Protein AF-A0A7K4CK95-F1 (afdb_monomer)

Nearest PDB structures (foldseek):
  6th8-assembly1_A  TM=8.033E-01  e=2.377E-01  Thermus thermophilus
  1b6s-assembly1_A  TM=8.227E-01  e=2.582E-01  Escherichia coli
  1zes-assembly2_B  TM=8.319E-01  e=1.057E+00  Escherichia coli
  3nnk-assembly3_L  TM=8.832E-01  e=1.248E+00  Klebsiella pneumoniae subsp. pneumoniae MGH 78578
  1z0s-assembly1_B  TM=6.321E-01  e=3.311E-01  Archaeoglobus fulgidus

Secondary structure (DSSP, 8-state):
--EEEE---SHHHHHHHHHHHHTT-EEEE-

Foldseek 3Di:
DAEEEFEDPPPVSVVVCVVCVVVVYHYDYD

Solvent-accessible surface area (backbone atoms only — not comparable to full-atom values): 1836 Å² total; per-residue (Å²): 134,58,76,47,79,41,83,43,84,47,74,68,39,49,53,51,47,49,57,41,42,76,72,66,29,50,69,48,80,83

Radius of gyration: 8.33 Å; Cα contacts (8 Å, |Δi|>4): 42; chains: 1; bounding box: 24×10×18 Å

Sequence (30 aa):
MAEAIIVGAGPAGLFAALELSLSGIQVLVI

pLD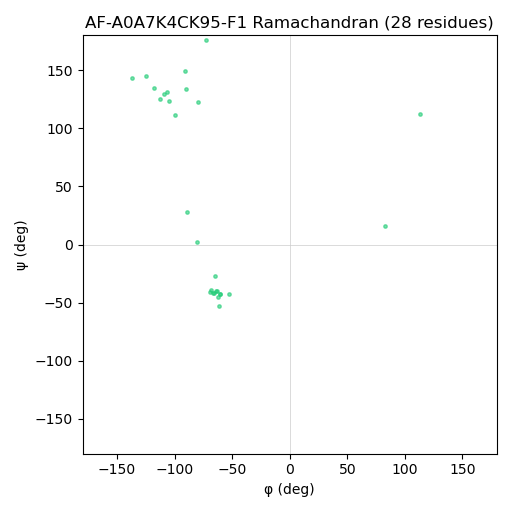DT: mean 97.25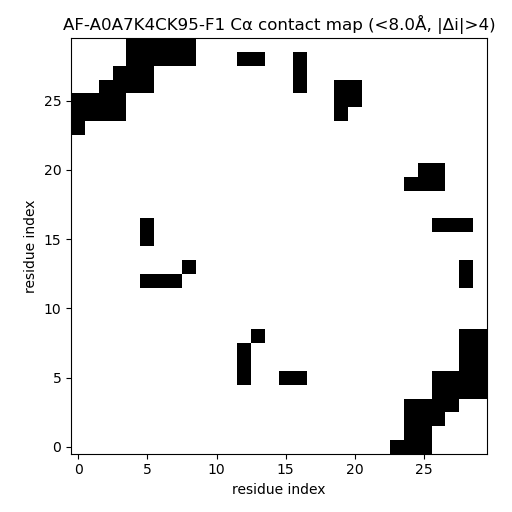, std 4.19, range [75.69, 98.69]

Structure (mmCIF, N/CA/C/O backbone):
data_AF-A0A7K4CK95-F1
#
_entry.id   AF-A0A7K4CK95-F1
#
loop_
_atom_site.group_PDB
_atom_site.id
_atom_site.type_symbol
_atom_site.label_atom_id
_atom_site.label_alt_id
_atom_site.label_comp_id
_atom_site.label_asym_id
_atom_site.label_entity_id
_atom_site.label_seq_id
_atom_site.pdbx_PDB_ins_code
_atom_site.Cartn_x
_atom_site.Cartn_y
_atom_site.Cartn_z
_atom_site.occupancy
_atom_site.B_iso_or_equiv
_atom_site.auth_seq_id
_atom_site.auth_comp_id
_atom_site.auth_asym_id
_atom_site.auth_atom_id
_atom_site.pdbx_PDB_model_num
ATOM 1 N N . MET A 1 1 ? -17.197 3.484 4.915 1.00 75.69 1 MET A N 1
ATOM 2 C CA . MET A 1 1 ? -15.757 3.158 4.834 1.00 75.69 1 MET A CA 1
ATOM 3 C C . MET A 1 1 ? -15.287 3.593 3.457 1.00 75.69 1 MET A C 1
ATOM 5 O O . MET A 1 1 ? -16.065 3.424 2.528 1.00 75.69 1 MET A O 1
ATOM 9 N N . ALA A 1 2 ? -14.124 4.235 3.337 1.00 91.75 2 ALA A N 1
ATOM 10 C CA . ALA A 1 2 ? -13.582 4.656 2.042 1.00 91.75 2 ALA A CA 1
ATOM 11 C C . ALA A 1 2 ? -12.679 3.555 1.464 1.00 91.75 2 ALA A C 1
ATOM 13 O O . ALA A 1 2 ? -12.042 2.825 2.225 1.00 91.75 2 ALA A O 1
ATOM 14 N N . GLU A 1 3 ? -12.627 3.460 0.136 1.00 97.94 3 GLU A N 1
ATOM 15 C CA . GLU A 1 3 ? -11.853 2.456 -0.599 1.00 97.94 3 GLU A CA 1
ATOM 16 C C . GLU A 1 3 ? -10.910 3.137 -1.599 1.00 97.94 3 GLU A C 1
ATOM 18 O O . GLU A 1 3 ? -11.254 4.173 -2.175 1.00 97.94 3 GLU A O 1
ATOM 23 N N . ALA A 1 4 ? -9.724 2.562 -1.807 1.00 98.06 4 ALA A N 1
ATOM 24 C CA . ALA A 1 4 ? -8.729 3.062 -2.752 1.00 98.06 4 ALA A CA 1
ATOM 25 C C . ALA A 1 4 ? -8.092 1.925 -3.564 1.00 98.06 4 ALA A C 1
ATOM 27 O O . ALA A 1 4 ? -7.823 0.843 -3.042 1.00 98.06 4 ALA A O 1
ATOM 28 N N . ILE A 1 5 ? -7.804 2.194 -4.839 1.00 98.31 5 ILE A N 1
ATOM 29 C CA . ILE A 1 5 ? -7.015 1.306 -5.699 1.00 98.31 5 ILE A CA 1
ATOM 30 C C . ILE A 1 5 ? -5.701 2.008 -6.020 1.00 98.31 5 ILE A C 1
ATOM 32 O O . ILE A 1 5 ? -5.704 3.128 -6.534 1.00 98.31 5 ILE A O 1
ATOM 36 N N . ILE A 1 6 ? -4.584 1.345 -5.734 1.00 98.06 6 ILE A N 1
ATOM 37 C CA . ILE A 1 6 ? -3.251 1.797 -6.125 1.00 98.06 6 ILE A CA 1
ATOM 38 C C . ILE A 1 6 ? -2.780 0.947 -7.294 1.00 98.06 6 ILE A C 1
ATOM 40 O O . ILE A 1 6 ? -2.717 -0.274 -7.187 1.00 98.06 6 ILE A O 1
ATOM 44 N N . VAL A 1 7 ? -2.432 1.608 -8.396 1.00 98.06 7 VAL A N 1
ATOM 45 C CA . VAL A 1 7 ? -1.852 0.961 -9.574 1.00 98.06 7 VAL A CA 1
ATOM 46 C C . VAL A 1 7 ? -0.338 1.162 -9.541 1.00 98.06 7 VAL A C 1
ATOM 48 O O . VAL A 1 7 ? 0.148 2.284 -9.692 1.00 98.06 7 VAL A O 1
ATOM 51 N N . GLY A 1 8 ? 0.396 0.072 -9.327 1.00 97.50 8 GLY A N 1
ATOM 52 C CA . GLY A 1 8 ? 1.850 0.018 -9.214 1.00 97.50 8 GLY A CA 1
ATOM 53 C C . GLY A 1 8 ? 2.336 -0.361 -7.812 1.00 97.50 8 GLY A C 1
ATOM 54 O O . GLY A 1 8 ? 2.274 0.436 -6.881 1.00 97.50 8 GLY A O 1
ATOM 55 N N . ALA A 1 9 ? 2.939 -1.546 -7.682 1.00 97.25 9 ALA A N 1
ATOM 56 C CA . ALA A 1 9 ? 3.510 -2.072 -6.433 1.00 97.25 9 ALA A CA 1
ATOM 57 C C . ALA A 1 9 ? 4.991 -1.689 -6.202 1.00 97.25 9 ALA A C 1
ATOM 59 O O . ALA A 1 9 ? 5.751 -2.416 -5.563 1.00 97.25 9 ALA A O 1
ATOM 60 N N . GLY A 1 10 ? 5.427 -0.550 -6.748 1.00 98.31 10 GLY A N 1
ATOM 61 C CA . GLY A 1 10 ? 6.746 0.011 -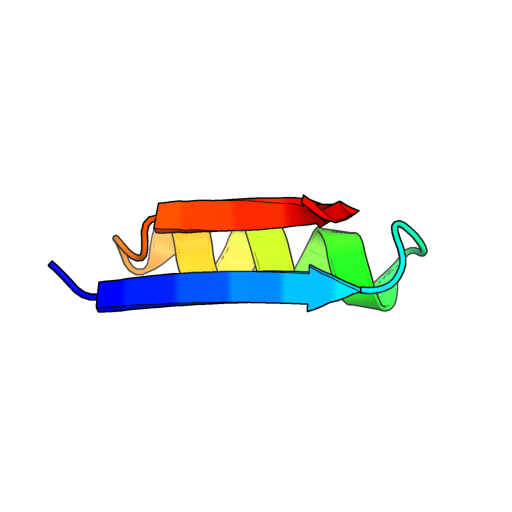6.448 1.00 98.31 10 GLY A CA 1
ATOM 62 C C . GLY A 1 10 ? 6.812 0.607 -5.033 1.00 98.31 10 GLY A C 1
ATOM 63 O O . GLY A 1 10 ? 5.783 0.711 -4.362 1.00 98.31 10 GLY A O 1
ATOM 64 N N . PRO A 1 11 ? 7.988 1.082 -4.582 1.00 98.56 11 PRO A N 1
ATOM 65 C CA . PRO A 1 11 ? 8.159 1.628 -3.232 1.00 98.56 11 PRO A CA 1
ATOM 66 C C . PRO A 1 11 ? 7.147 2.724 -2.877 1.00 98.56 11 PRO A C 1
ATOM 68 O O . PRO A 1 11 ? 6.574 2.705 -1.794 1.00 98.56 11 PRO A O 1
ATOM 71 N N . ALA A 1 12 ? 6.871 3.637 -3.814 1.00 98.44 12 ALA A N 1
ATOM 72 C CA . ALA A 1 12 ? 5.887 4.699 -3.617 1.00 98.44 12 ALA A CA 1
ATOM 73 C C . ALA A 1 12 ?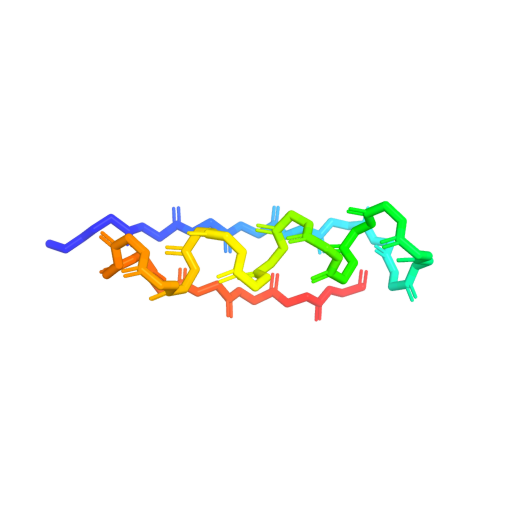 4.455 4.157 -3.469 1.00 98.44 12 ALA A C 1
ATOM 75 O O . ALA A 1 12 ? 3.716 4.614 -2.602 1.00 98.44 12 ALA A O 1
ATOM 76 N N . GLY A 1 13 ? 4.072 3.169 -4.283 1.00 98.50 13 GLY A N 1
ATOM 77 C CA . GLY A 1 13 ? 2.733 2.581 -4.234 1.00 98.50 13 GLY A CA 1
ATOM 78 C C . GLY A 1 13 ? 2.496 1.776 -2.960 1.00 98.50 13 GLY A C 1
ATOM 79 O O . GLY A 1 13 ? 1.453 1.917 -2.329 1.00 98.50 13 GLY A O 1
ATOM 80 N N . LEU A 1 14 ? 3.492 1.003 -2.520 1.00 98.56 14 LEU A N 1
ATOM 81 C CA . LEU A 1 14 ? 3.413 0.261 -1.260 1.00 98.56 14 LEU A CA 1
ATOM 82 C C . LEU A 1 14 ? 3.416 1.189 -0.041 1.00 98.56 14 LEU A C 1
ATOM 84 O O . LEU A 1 14 ? 2.658 0.958 0.898 1.00 98.56 14 LEU A O 1
ATOM 88 N N . PHE A 1 15 ? 4.215 2.259 -0.067 1.00 98.69 15 PHE A N 1
ATOM 89 C CA . PHE A 1 15 ? 4.201 3.268 0.991 1.00 98.69 15 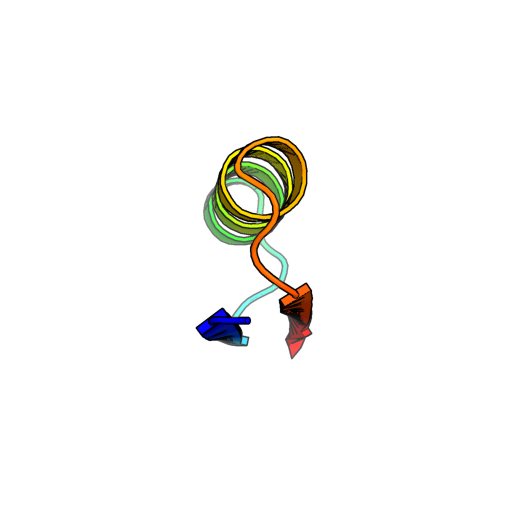PHE A CA 1
ATOM 90 C C . PHE A 1 15 ? 2.837 3.965 1.086 1.00 98.69 15 PHE A C 1
ATOM 92 O O . PHE A 1 15 ? 2.270 4.068 2.170 1.00 98.69 15 PHE A O 1
ATOM 99 N N . ALA A 1 16 ? 2.257 4.364 -0.049 1.00 98.56 16 AL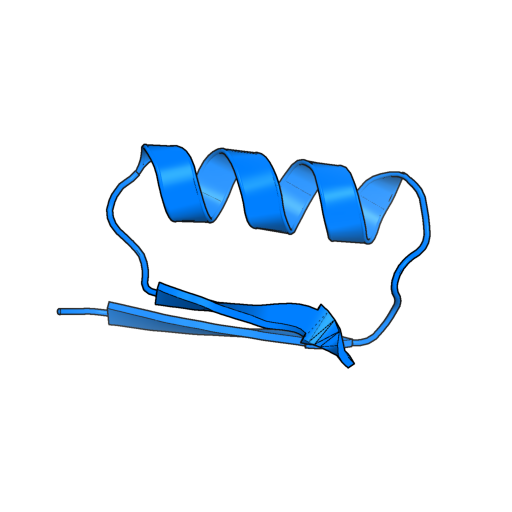A A N 1
ATOM 100 C CA . ALA A 1 16 ? 0.921 4.950 -0.078 1.00 98.56 16 ALA A CA 1
ATOM 101 C C . ALA A 1 16 ? -0.161 3.966 0.407 1.00 98.56 16 ALA A C 1
ATOM 103 O O . ALA A 1 16 ? -1.051 4.364 1.156 1.00 98.56 16 ALA A O 1
ATOM 104 N N . ALA A 1 17 ? -0.074 2.682 0.035 1.00 98.62 17 ALA A N 1
ATOM 105 C CA . ALA A 1 17 ? -1.008 1.657 0.506 1.00 98.62 17 ALA A CA 1
ATOM 106 C C . ALA A 1 17 ? -0.961 1.507 2.032 1.00 98.62 17 ALA A C 1
ATOM 108 O O . ALA A 1 17 ? -2.007 1.408 2.673 1.00 98.62 17 ALA A O 1
ATOM 109 N N . LEU A 1 18 ? 0.246 1.523 2.607 1.00 98.50 18 LEU A N 1
ATOM 110 C CA . LEU A 1 18 ? 0.457 1.439 4.048 1.00 98.50 18 LEU A CA 1
ATOM 111 C C . LEU A 1 18 ? -0.183 2.626 4.777 1.00 98.50 18 LEU A C 1
ATOM 113 O O . LEU A 1 18 ? -0.985 2.416 5.682 1.00 98.50 18 LEU A O 1
ATOM 117 N N . GLU A 1 19 ? 0.122 3.856 4.363 1.00 98.69 19 GLU A N 1
ATOM 118 C CA . GLU A 1 19 ? -0.401 5.075 4.998 1.00 98.69 19 GLU A CA 1
ATOM 119 C C . GLU A 1 19 ? -1.937 5.147 4.943 1.00 98.69 19 GLU A C 1
ATOM 121 O O . GLU A 1 19 ? -2.603 5.464 5.936 1.00 98.69 19 GLU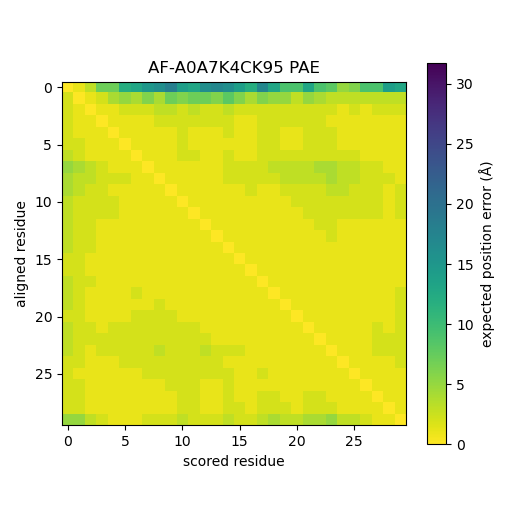 A O 1
ATOM 126 N N . LEU A 1 20 ? -2.526 4.793 3.797 1.00 98.25 20 LEU A N 1
ATOM 127 C CA . LEU A 1 20 ? -3.980 4.743 3.636 1.00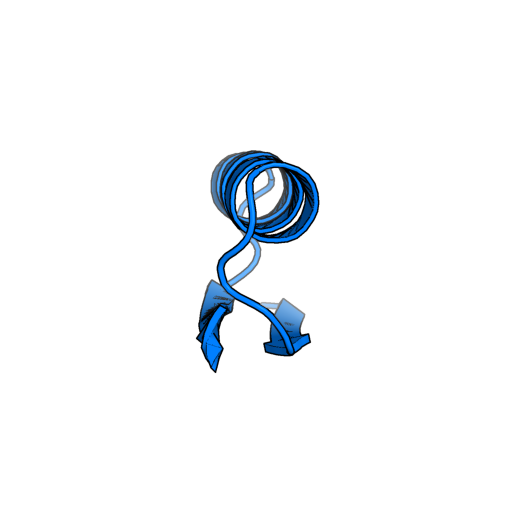 98.25 20 LEU A CA 1
ATOM 128 C C . LEU A 1 20 ? -4.603 3.642 4.505 1.00 98.25 20 LEU A C 1
ATOM 130 O O . LEU A 1 20 ? -5.610 3.887 5.173 1.00 98.25 20 LEU A O 1
ATOM 134 N N . SER A 1 21 ? -3.983 2.461 4.569 1.00 98.19 21 SER A N 1
ATOM 135 C CA . SER A 1 21 ? -4.461 1.373 5.427 1.00 98.19 21 SER A CA 1
ATOM 136 C C . SER A 1 21 ? -4.386 1.731 6.914 1.00 98.19 21 SER A C 1
ATOM 138 O O . SER A 1 21 ? -5.321 1.423 7.651 1.00 98.19 21 SER A O 1
ATOM 140 N N . LEU A 1 22 ? -3.322 2.410 7.362 1.00 98.38 22 LEU A N 1
ATOM 141 C CA . LEU A 1 22 ? -3.189 2.913 8.738 1.00 98.38 22 LEU A CA 1
ATOM 142 C C . LEU A 1 22 ? -4.233 3.989 9.068 1.00 98.38 22 LEU A C 1
ATOM 144 O O . LEU A 1 22 ? -4.654 4.112 10.216 1.00 98.38 22 LEU A O 1
ATOM 148 N 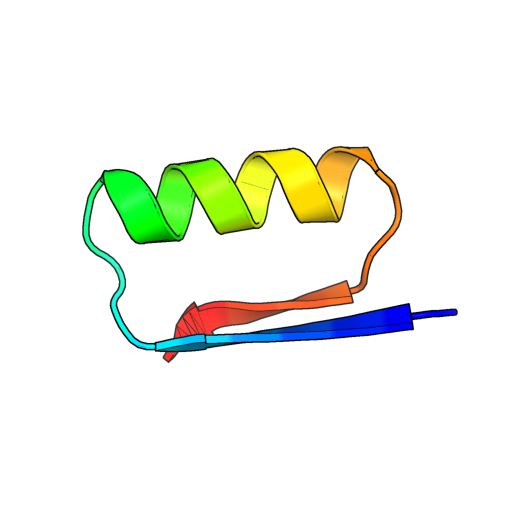N . SER A 1 23 ? -4.700 4.716 8.054 1.00 98.06 23 SER A N 1
ATOM 149 C CA . SER A 1 23 ? -5.790 5.690 8.165 1.00 98.06 23 SER A CA 1
ATOM 150 C C . SER A 1 23 ? -7.190 5.051 8.148 1.00 98.06 23 SER A C 1
ATOM 152 O O . SER A 1 23 ? -8.193 5.764 8.189 1.00 98.06 23 SER A O 1
ATOM 154 N N . GLY A 1 24 ? -7.288 3.717 8.081 1.00 98.00 24 GLY A N 1
ATOM 155 C CA . GLY A 1 24 ? -8.558 2.983 8.075 1.00 98.00 24 GLY A CA 1
ATOM 156 C C . GLY A 1 24 ? -9.237 2.891 6.705 1.00 98.00 24 GLY A C 1
ATOM 157 O O . GLY A 1 24 ? -10.428 2.583 6.631 1.00 98.00 24 GLY A O 1
ATOM 158 N N . ILE A 1 25 ? -8.508 3.171 5.622 1.00 98.44 25 ILE A N 1
ATOM 159 C CA . ILE A 1 25 ? -8.999 3.041 4.245 1.00 98.44 25 ILE A CA 1
ATOM 160 C C . ILE A 1 25 ? -8.685 1.630 3.751 1.00 98.44 25 ILE A C 1
ATOM 162 O O . ILE A 1 25 ? -7.568 1.141 3.905 1.00 98.44 25 ILE A O 1
ATOM 166 N N . GLN A 1 26 ? -9.663 0.972 3.133 1.00 98.44 26 GLN A N 1
ATOM 167 C CA . GLN A 1 26 ? -9.442 -0.334 2.521 1.00 98.44 26 GLN A CA 1
ATOM 168 C C . GLN A 1 26 ? -8.762 -0.148 1.160 1.00 98.44 26 GLN A C 1
ATOM 170 O O . GLN A 1 26 ? -9.281 0.558 0.295 1.00 98.44 26 GLN A O 1
ATOM 175 N N . VAL A 1 27 ? -7.594 -0.764 0.972 1.00 98.38 27 VAL A N 1
ATOM 176 C CA . VAL A 1 27 ? -6.766 -0.573 -0.227 1.00 98.38 27 VAL A CA 1
ATOM 177 C C . VAL A 1 27 ? -6.605 -1.879 -1.000 1.00 98.38 27 VAL A C 1
ATOM 179 O O . VAL A 1 27 ? -6.294 -2.916 -0.416 1.00 98.38 27 VAL A O 1
ATOM 182 N N . LEU A 1 28 ? -6.760 -1.810 -2.323 1.00 98.44 28 LEU A N 1
ATOM 183 C CA . LEU A 1 28 ? -6.344 -2.845 -3.269 1.00 98.44 28 LEU A CA 1
ATOM 184 C C . LEU A 1 28 ? -5.132 -2.342 -4.063 1.00 98.44 28 LEU A C 1
ATOM 186 O O . LEU A 1 28 ? -5.176 -1.251 -4.629 1.00 98.44 28 LEU A O 1
ATOM 190 N N . VAL A 1 29 ? -4.064 -3.134 -4.129 1.00 98.31 29 VAL A N 1
ATOM 191 C CA . VAL A 1 29 ? -2.880 -2.832 -4.949 1.00 98.31 29 VAL A CA 1
ATOM 192 C C . VAL A 1 29 ? -2.873 -3.758 -6.163 1.00 98.31 29 VAL A C 1
ATOM 194 O O . VAL A 1 29 ? -3.051 -4.966 -5.999 1.00 98.31 29 VAL A O 1
ATOM 197 N N . ILE A 1 30 ? -2.684 -3.190 -7.358 1.00 96.44 30 ILE A N 1
ATOM 198 C CA . ILE A 1 30 ? -2.594 -3.899 -8.647 1.00 96.44 30 ILE A CA 1
ATOM 199 C C . ILE A 1 30 ? -1.273 -3.549 -9.329 1.00 96.44 30 ILE A C 1
ATOM 201 O O . ILE A 1 30 ? -0.934 -2.344 -9.374 1.00 96.44 30 ILE A O 1
#